Protein AF-A0A2N0NC02-F1 (afdb_monomer)

Radius of gyration: 24.4 Å; Cα contacts (8 Å, |Δi|>4): 23; chains: 1; bounding box: 43×38×71 Å

Sequence (77 aa):
MGDWKNPYRTLDKEYEVRQLQVFHNMMKKGYIYRQDKPVYWSPSSRTALAEAELEYRDDHQSNSVYVKLPVINSSKH

Secondary structure (DSSP, 8-state):
----SS---TTSHHHHHHHHHHHHHHHHTT----------EETTTTEE--GGG----TT------------S-----

InterPro domains:
  IPR002300 Aminoacyl-tRNA synthetase, class Ia [PF00133] (2-60)
  IPR014729 Rossmann-like alpha/beta/alpha sandwich fold [G3DSA:3.40.50.620] (1-77)
  IPR050081 Isoleucine--tRNA ligase [PTHR42765] (1-76)

Mean predicted aligned error: 6.34 Å

Structure (mmCIF, N/CA/C/O backbone):
data_AF-A0A2N0NC02-F1
#
_entry.id   AF-A0A2N0NC02-F1
#
loop_
_atom_site.group_PDB
_atom_site.id
_atom_site.type_symbol
_atom_site.label_atom_id
_atom_site.label_alt_id
_atom_site.label_comp_id
_atom_site.label_asym_id
_atom_site.label_entity_id
_atom_site.label_seq_id
_atom_site.pdbx_PDB_ins_code
_atom_site.Cartn_x
_atom_site.Cartn_y
_atom_site.Cartn_z
_atom_site.occupancy
_atom_site.B_iso_or_equiv
_atom_site.auth_seq_id
_atom_site.auth_comp_id
_atom_site.auth_asym_id
_atom_site.auth_atom_id
_atom_site.pdbx_PDB_model_num
ATOM 1 N N . MET A 1 1 ? 1.376 -17.162 -33.007 1.00 78.12 1 MET A N 1
ATOM 2 C CA . MET A 1 1 ? 2.581 -17.594 -32.262 1.00 78.12 1 MET A CA 1
ATOM 3 C C . MET A 1 1 ? 3.172 -16.361 -31.597 1.00 78.12 1 MET A C 1
ATOM 5 O O . MET A 1 1 ? 3.238 -15.340 -32.265 1.00 78.12 1 MET A O 1
ATOM 9 N N . GLY A 1 2 ? 3.500 -16.417 -30.303 1.00 87.00 2 GLY A N 1
ATOM 10 C CA . GLY A 1 2 ? 4.134 -15.296 -29.592 1.00 87.00 2 GLY A CA 1
ATOM 11 C C . GLY A 1 2 ? 5.639 -15.209 -29.864 1.00 87.00 2 GLY A C 1
ATOM 12 O O . GLY A 1 2 ? 6.255 -16.221 -30.208 1.00 87.00 2 GLY A O 1
ATOM 13 N N . ASP A 1 3 ? 6.223 -14.018 -29.706 1.00 89.94 3 ASP A N 1
ATOM 14 C CA . ASP A 1 3 ? 7.678 -13.825 -29.742 1.00 89.94 3 ASP A CA 1
ATOM 15 C C . ASP A 1 3 ? 8.291 -14.156 -28.376 1.00 89.94 3 ASP A C 1
ATOM 17 O O . ASP A 1 3 ? 8.443 -13.311 -27.497 1.00 89.94 3 ASP A O 1
ATOM 21 N N . TRP A 1 4 ? 8.621 -15.431 -28.194 1.00 90.94 4 TRP A N 1
ATOM 22 C CA . TRP A 1 4 ? 9.237 -15.937 -26.967 1.00 90.94 4 TRP A CA 1
ATOM 23 C C . TRP A 1 4 ? 10.739 -15.650 -26.874 1.00 90.94 4 TRP A C 1
ATOM 25 O O . TRP A 1 4 ? 11.330 -15.880 -25.822 1.00 90.94 4 TRP A O 1
ATOM 35 N N . LYS A 1 5 ? 11.372 -15.189 -27.963 1.00 93.06 5 LYS A N 1
ATOM 36 C CA . LYS A 1 5 ? 12.811 -14.890 -27.983 1.00 93.06 5 LYS A CA 1
ATOM 37 C C . LYS A 1 5 ? 13.102 -13.477 -27.495 1.00 93.06 5 LYS A C 1
ATOM 39 O O . LYS A 1 5 ? 14.171 -13.256 -26.936 1.00 93.06 5 LYS A O 1
ATOM 44 N N . ASN A 1 6 ? 12.162 -12.555 -27.684 1.00 91.25 6 ASN A N 1
ATOM 45 C CA . ASN A 1 6 ? 12.274 -11.181 -27.213 1.00 91.25 6 ASN A CA 1
ATOM 46 C C . ASN A 1 6 ? 10.994 -10.723 -26.481 1.00 91.25 6 ASN A C 1
ATOM 48 O O . ASN A 1 6 ? 10.277 -9.845 -26.969 1.00 91.25 6 ASN A O 1
ATOM 52 N N . PRO A 1 7 ? 10.659 -11.336 -25.328 1.00 93.31 7 PRO A N 1
ATOM 53 C CA . PRO A 1 7 ? 9.481 -10.948 -24.564 1.00 93.31 7 PRO A CA 1
ATOM 54 C C . PRO A 1 7 ? 9.695 -9.584 -23.901 1.00 93.31 7 PRO A C 1
ATOM 56 O O . PRO A 1 7 ? 10.789 -9.292 -23.423 1.00 93.31 7 PRO A O 1
ATOM 59 N N . TYR A 1 8 ? 8.637 -8.779 -23.784 1.00 92.31 8 TYR A N 1
ATOM 60 C CA . TYR A 1 8 ? 8.687 -7.620 -22.893 1.00 92.31 8 TYR A CA 1
ATOM 61 C C . TYR A 1 8 ? 8.675 -8.100 -21.437 1.00 92.31 8 TYR A C 1
ATOM 63 O O . TYR A 1 8 ? 7.904 -8.997 -21.081 1.00 92.31 8 TYR A O 1
ATOM 71 N N . ARG A 1 9 ? 9.502 -7.501 -20.577 1.00 95.62 9 ARG A N 1
ATOM 72 C CA . ARG A 1 9 ? 9.493 -7.787 -19.138 1.00 95.62 9 ARG A CA 1
ATOM 73 C C . ARG A 1 9 ? 9.338 -6.486 -18.373 1.00 95.62 9 ARG A C 1
ATOM 75 O O . ARG A 1 9 ? 9.952 -5.475 -18.693 1.00 95.62 9 ARG A O 1
ATOM 82 N N . THR A 1 10 ? 8.520 -6.514 -17.328 1.00 96.81 10 THR A N 1
ATOM 83 C CA . THR A 1 10 ? 8.246 -5.326 -16.506 1.00 96.81 10 THR A CA 1
ATOM 84 C C . THR A 1 10 ? 9.478 -4.812 -15.761 1.00 96.81 10 THR A C 1
ATOM 86 O O . THR A 1 10 ? 9.513 -3.643 -15.398 1.00 96.81 10 THR A O 1
ATOM 89 N N . LEU A 1 11 ? 10.481 -5.675 -15.571 1.00 97.12 11 LEU A N 1
ATOM 90 C CA . LEU A 1 11 ? 11.769 -5.364 -14.947 1.00 97.12 11 LEU A CA 1
ATOM 91 C C . LEU A 1 11 ? 12.845 -4.916 -15.953 1.00 97.12 11 LEU A C 1
ATOM 93 O O . LEU A 1 11 ? 13.973 -4.645 -15.548 1.00 97.12 11 LEU A O 1
ATOM 97 N N . ASP A 1 12 ? 12.544 -4.871 -17.255 1.00 97.62 12 ASP A N 1
ATOM 98 C CA . ASP A 1 12 ? 13.486 -4.325 -18.231 1.00 97.62 12 ASP A CA 1
ATOM 99 C C . ASP A 1 12 ? 13.546 -2.799 -18.088 1.00 97.62 12 ASP A C 1
ATOM 101 O O . ASP A 1 12 ? 12.528 -2.123 -17.899 1.00 97.62 12 ASP A O 1
ATOM 105 N N . LYS A 1 13 ? 14.746 -2.235 -18.237 1.00 97.62 13 LYS A N 1
ATOM 106 C CA . LYS A 1 13 ? 15.017 -0.809 -18.008 1.00 97.62 13 LYS A CA 1
ATOM 107 C C . LYS A 1 13 ? 14.098 0.102 -18.826 1.00 97.62 13 LYS A C 1
ATOM 109 O O . LYS A 1 13 ? 13.594 1.108 -18.328 1.00 97.62 13 LYS A O 1
ATOM 114 N N . GLU A 1 14 ? 13.865 -0.234 -20.090 1.00 96.94 14 GLU A N 1
ATOM 115 C CA . GLU A 1 14 ? 13.008 0.531 -20.995 1.00 96.94 14 GLU A CA 1
ATOM 116 C C . GLU A 1 14 ? 11.536 0.519 -20.560 1.00 96.94 14 GLU A C 1
ATOM 118 O O . GLU A 1 14 ? 10.795 1.444 -20.909 1.00 96.94 14 GLU A O 1
ATOM 123 N N . TYR A 1 15 ? 11.095 -0.509 -19.829 1.00 97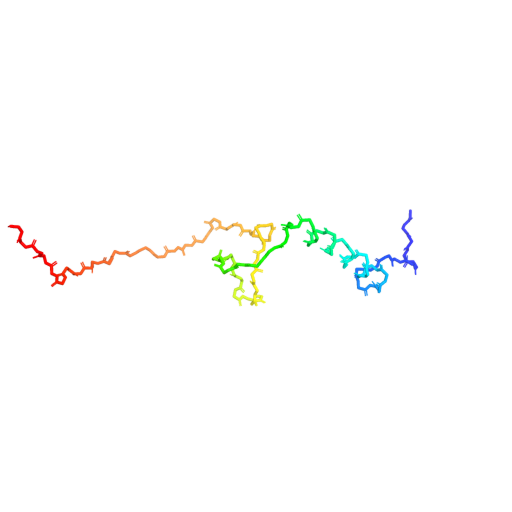.94 15 TYR A N 1
ATOM 124 C CA . TYR A 1 15 ? 9.745 -0.597 -19.278 1.00 97.94 15 TYR A CA 1
ATOM 125 C C . TYR A 1 15 ? 9.621 0.262 -18.015 1.00 97.94 15 TYR A C 1
ATOM 127 O O . TYR A 1 15 ? 8.722 1.102 -17.925 1.00 97.94 15 TYR A O 1
ATOM 135 N N . GLU A 1 16 ? 10.568 0.134 -17.082 1.00 98.25 16 GLU A N 1
ATOM 136 C CA . GLU A 1 16 ? 10.596 0.922 -15.843 1.00 98.25 16 GLU A CA 1
ATOM 137 C C . GLU A 1 16 ? 10.668 2.431 -16.120 1.00 98.25 16 GLU A C 1
ATOM 139 O O . GLU A 1 16 ? 9.943 3.217 -15.505 1.00 98.25 16 GLU A O 1
ATOM 144 N N . VAL A 1 17 ? 11.470 2.856 -17.107 1.00 98.25 17 VAL A N 1
ATOM 145 C CA . VAL A 1 17 ? 11.542 4.269 -17.525 1.00 98.25 17 VAL A CA 1
ATOM 146 C C . VAL A 1 17 ? 10.172 4.787 -17.971 1.00 98.25 17 VAL A C 1
ATOM 148 O O . VAL A 1 17 ? 9.783 5.894 -17.593 1.00 98.25 17 VAL A O 1
ATOM 151 N N . ARG A 1 18 ? 9.405 3.996 -18.733 1.00 98.12 18 ARG A N 1
ATOM 152 C CA . ARG A 1 18 ? 8.047 4.385 -19.154 1.00 98.12 18 ARG A CA 1
ATOM 153 C C . ARG A 1 18 ? 7.089 4.447 -17.968 1.00 98.12 18 ARG A C 1
ATOM 155 O O . ARG A 1 18 ? 6.302 5.388 -17.882 1.00 98.12 18 ARG A O 1
ATOM 162 N N . GLN A 1 19 ? 7.182 3.500 -17.033 1.00 98.25 19 GLN A N 1
ATOM 163 C CA . GLN A 1 19 ? 6.386 3.515 -15.803 1.00 98.25 19 GLN A CA 1
ATOM 164 C C . GLN A 1 19 ? 6.625 4.805 -14.999 1.00 98.25 19 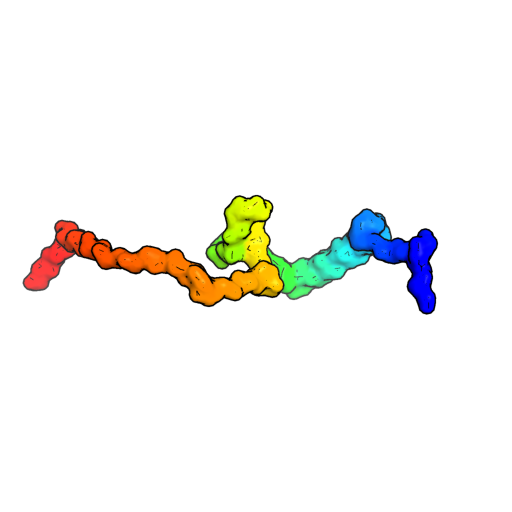GLN A C 1
ATOM 166 O O . GLN A 1 19 ? 5.670 5.471 -14.593 1.00 98.25 19 GLN A O 1
ATOM 171 N N . LEU A 1 20 ? 7.889 5.211 -14.835 1.00 98.25 20 LEU A N 1
ATOM 172 C CA . LEU A 1 20 ? 8.253 6.449 -14.138 1.00 98.25 20 LEU A CA 1
ATOM 173 C C . LEU A 1 20 ? 7.735 7.703 -14.854 1.00 98.25 20 LEU A C 1
ATOM 175 O O . LEU A 1 20 ? 7.276 8.637 -14.198 1.00 98.25 20 LEU A O 1
ATOM 179 N N . GLN A 1 21 ? 7.760 7.732 -16.189 1.00 98.38 21 GLN A N 1
ATOM 180 C CA . GLN A 1 21 ? 7.217 8.852 -16.966 1.00 98.38 21 GLN A CA 1
ATOM 181 C C . GLN A 1 21 ? 5.710 9.031 -16.744 1.00 98.38 21 GLN A C 1
ATOM 183 O O . GLN A 1 21 ? 5.244 10.158 -16.563 1.00 98.38 21 GLN A O 1
ATOM 188 N N . VAL A 1 22 ? 4.945 7.935 -16.720 1.00 98.31 22 VAL A N 1
ATOM 189 C CA . VAL A 1 22 ? 3.501 7.981 -16.441 1.00 98.31 22 VAL A CA 1
ATOM 190 C C . VAL A 1 22 ? 3.242 8.479 -15.019 1.00 98.31 22 VAL A C 1
ATOM 192 O O . VAL A 1 22 ? 2.457 9.413 -14.839 1.00 98.31 22 VAL A O 1
ATOM 195 N N . PHE A 1 23 ? 3.956 7.934 -14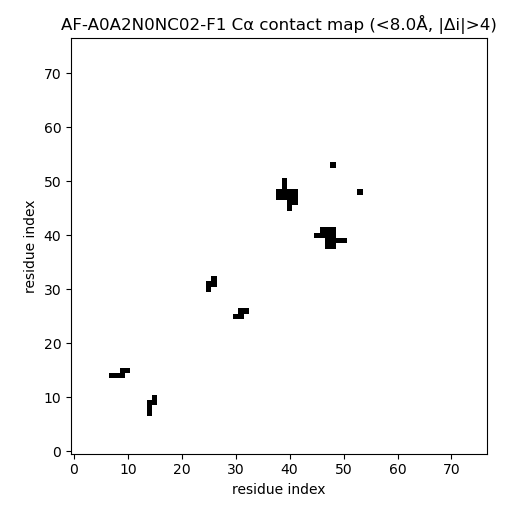.028 1.00 98.19 23 PHE A N 1
ATOM 196 C CA . PHE A 1 23 ? 3.859 8.374 -12.635 1.00 98.19 23 PHE A CA 1
ATOM 197 C C . PHE A 1 23 ? 4.164 9.873 -12.483 1.00 98.19 23 PHE A C 1
ATOM 199 O O . PHE A 1 23 ? 3.392 10.610 -11.871 1.00 98.19 23 PHE A O 1
ATOM 206 N N . HIS A 1 24 ? 5.243 10.357 -13.107 1.00 98.12 24 HIS A N 1
ATOM 207 C CA . HIS A 1 24 ? 5.629 11.772 -13.092 1.00 98.12 24 HIS A CA 1
ATOM 208 C C . HIS A 1 24 ? 4.551 12.683 -13.683 1.00 98.12 24 HIS A C 1
ATOM 210 O O . HIS A 1 24 ? 4.245 13.742 -13.134 1.00 98.12 24 HIS A O 1
ATOM 216 N N . ASN A 1 25 ? 3.930 12.264 -14.786 1.00 98.38 25 ASN A N 1
ATOM 217 C CA . ASN A 1 25 ? 2.845 13.018 -15.407 1.00 98.38 25 ASN A CA 1
ATOM 218 C C . ASN A 1 25 ? 1.601 13.080 -14.507 1.00 98.38 25 ASN A C 1
ATOM 220 O O . ASN A 1 25 ? 0.951 14.123 -14.443 1.00 98.38 25 ASN A O 1
ATOM 224 N N . MET A 1 26 ? 1.275 11.996 -13.796 1.00 98.50 26 MET A N 1
ATOM 225 C CA . MET A 1 26 ? 0.171 11.967 -12.828 1.00 98.50 26 MET 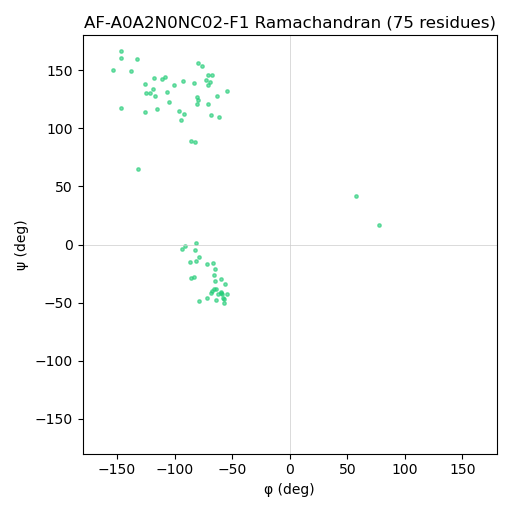A CA 1
ATOM 226 C C . MET A 1 26 ? 0.457 12.839 -11.601 1.00 98.50 26 MET A C 1
ATOM 228 O O . MET A 1 26 ? -0.418 13.591 -11.170 1.00 98.50 26 MET A O 1
ATOM 232 N N . MET A 1 27 ? 1.693 12.803 -11.092 1.00 97.75 27 MET A N 1
ATOM 233 C CA . MET A 1 27 ? 2.172 13.694 -10.029 1.00 97.75 27 MET A CA 1
ATOM 234 C C . MET A 1 27 ? 2.013 15.165 -10.426 1.00 97.75 27 MET A C 1
ATOM 236 O O . MET A 1 27 ? 1.407 15.938 -9.690 1.00 97.75 27 MET A O 1
ATOM 240 N N . LYS A 1 28 ? 2.484 15.555 -11.620 1.00 97.81 28 LYS A N 1
ATOM 241 C CA . LYS A 1 28 ? 2.362 16.935 -12.130 1.00 97.81 28 LYS A CA 1
ATOM 242 C C . LYS A 1 28 ? 0.918 17.421 -12.258 1.00 97.81 28 LYS A C 1
ATOM 244 O O . LYS A 1 28 ? 0.674 18.616 -12.139 1.00 97.81 28 LYS A O 1
ATOM 249 N N . LYS A 1 29 ? -0.026 16.513 -12.512 1.00 98.06 29 LYS A N 1
ATOM 250 C CA . LYS A 1 29 ? -1.464 16.814 -12.588 1.00 98.06 29 LYS A CA 1
ATOM 251 C C . LYS A 1 29 ? -2.150 16.873 -11.217 1.00 98.06 29 LYS A C 1
ATOM 253 O O . LYS A 1 29 ? -3.332 17.189 -11.164 1.00 98.06 29 LYS A O 1
ATOM 258 N N . GLY A 1 30 ? -1.441 16.566 -10.128 1.00 97.69 30 GLY A N 1
ATOM 259 C CA . GLY A 1 30 ? -1.989 16.570 -8.769 1.00 97.69 30 GLY A CA 1
ATOM 260 C C . GLY A 1 30 ? -2.846 15.347 -8.425 1.00 97.69 30 GLY A C 1
ATOM 261 O O . GLY A 1 30 ? -3.59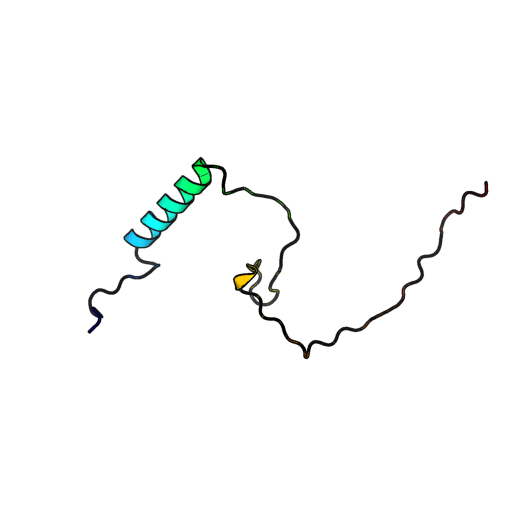5 15.390 -7.458 1.00 97.69 30 GLY A O 1
ATOM 262 N N . TYR A 1 31 ? -2.758 14.255 -9.195 1.00 98.12 31 TYR A N 1
ATOM 263 C CA . TYR A 1 31 ? -3.542 13.035 -8.937 1.00 98.12 31 TYR A CA 1
ATOM 264 C C . TYR A 1 31 ? -2.936 12.134 -7.857 1.00 98.12 31 TYR A C 1
ATOM 266 O O . TYR A 1 31 ? -3.597 11.220 -7.376 1.00 98.12 31 TYR A O 1
ATOM 274 N N . ILE A 1 32 ? -1.674 12.366 -7.496 1.00 97.38 32 ILE A N 1
ATOM 275 C CA . ILE A 1 32 ? -0.930 11.563 -6.528 1.00 97.38 32 ILE A CA 1
ATOM 276 C C . ILE A 1 32 ? -0.575 12.459 -5.344 1.00 97.38 32 ILE A C 1
ATOM 278 O O . ILE A 1 32 ? -0.011 13.538 -5.517 1.00 97.38 32 ILE A O 1
ATOM 282 N N . TYR A 1 33 ? -0.912 12.002 -4.142 1.00 95.94 33 TYR A N 1
ATOM 283 C CA . TYR A 1 33 ? -0.681 12.708 -2.885 1.00 95.94 33 TYR A CA 1
ATOM 284 C C . TYR A 1 33 ? -0.385 11.711 -1.758 1.00 95.94 33 TYR A C 1
ATOM 286 O O . TYR A 1 33 ? -0.595 10.507 -1.905 1.00 95.94 33 TYR A O 1
ATOM 294 N N . ARG A 1 34 ? 0.119 12.215 -0.627 1.00 96.75 34 ARG A N 1
ATOM 295 C CA . ARG A 1 34 ? 0.448 11.416 0.560 1.00 96.75 34 ARG A CA 1
ATOM 296 C C . ARG A 1 34 ? -0.389 11.873 1.748 1.00 96.75 34 ARG A C 1
ATOM 298 O O . ARG A 1 34 ? -0.484 13.069 2.002 1.00 96.75 34 ARG A O 1
ATOM 305 N N . GLN A 1 35 ? -0.958 10.917 2.476 1.00 96.19 35 GLN A N 1
ATOM 306 C CA . GLN A 1 35 ? -1.773 11.163 3.661 1.00 96.19 35 GLN A CA 1
ATOM 307 C C . GLN A 1 35 ? -1.725 9.951 4.599 1.00 96.19 35 GLN A C 1
ATOM 309 O O . GLN A 1 35 ? -1.628 8.816 4.131 1.00 96.19 35 GLN A O 1
ATOM 314 N N . ASP A 1 36 ? -1.862 10.192 5.902 1.00 96.94 36 ASP A N 1
ATOM 315 C CA . ASP A 1 36 ? -2.019 9.142 6.910 1.00 96.94 36 ASP A CA 1
ATOM 316 C C . ASP A 1 36 ? -3.499 8.754 7.025 1.00 96.94 36 ASP A C 1
ATOM 318 O O . ASP A 1 36 ? -4.274 9.342 7.781 1.00 96.94 36 ASP A O 1
ATOM 322 N N . LYS A 1 37 ? -3.915 7.784 6.209 1.00 94.19 37 LYS A N 1
ATOM 323 C CA . LYS A 1 37 ? -5.275 7.232 6.201 1.00 94.19 37 LYS A CA 1
ATOM 324 C C . LYS A 1 37 ? -5.237 5.794 6.735 1.00 94.19 37 LYS A C 1
ATOM 326 O O . LYS A 1 37 ? -4.306 5.067 6.392 1.00 94.19 37 LYS A O 1
ATOM 331 N N . PRO A 1 38 ? -6.235 5.342 7.514 1.00 96.88 38 PRO A N 1
ATOM 332 C CA . PRO A 1 38 ? -6.435 3.915 7.739 1.00 96.88 38 PRO A CA 1
ATOM 333 C C . PRO A 1 38 ? -6.558 3.174 6.399 1.00 96.88 38 PRO A C 1
ATOM 335 O O . PRO A 1 38 ? -7.302 3.604 5.514 1.00 96.88 38 PRO A O 1
ATOM 338 N N . VAL A 1 39 ? -5.823 2.075 6.246 1.00 96.50 39 VAL A N 1
ATOM 339 C CA . VAL A 1 39 ? -5.787 1.251 5.028 1.00 96.50 39 VAL A CA 1
ATOM 340 C C . VAL A 1 39 ? -5.928 -0.222 5.384 1.00 96.50 39 VAL A C 1
ATOM 342 O O . VAL A 1 39 ? -5.639 -0.626 6.513 1.00 96.50 39 VAL A O 1
ATOM 345 N N . TYR A 1 40 ? -6.330 -1.035 4.410 1.00 96.69 40 TYR A N 1
ATOM 346 C CA . TYR A 1 40 ? -6.210 -2.481 4.529 1.00 96.69 40 TYR A CA 1
ATOM 347 C C . TYR A 1 40 ? -4.733 -2.855 4.636 1.00 96.69 40 TYR A C 1
ATOM 349 O O . TYR A 1 40 ? -3.917 -2.433 3.819 1.00 96.69 40 TYR A O 1
ATOM 357 N N . TRP A 1 41 ? -4.386 -3.627 5.662 1.00 97.19 41 TRP A N 1
ATOM 358 C CA . TRP A 1 41 ? -3.019 -4.054 5.929 1.00 97.19 41 TRP A CA 1
ATOM 359 C C . TRP A 1 41 ? -2.947 -5.571 5.929 1.00 97.19 41 TRP A C 1
ATOM 361 O O . TRP A 1 41 ? -3.727 -6.221 6.623 1.00 97.19 41 TRP A O 1
ATOM 371 N N . SER A 1 42 ? -1.993 -6.129 5.187 1.00 97.12 42 SER A N 1
ATOM 372 C CA . SER A 1 42 ? -1.687 -7.555 5.226 1.00 97.12 42 SER A CA 1
ATOM 373 C C . SER A 1 42 ? -0.583 -7.822 6.251 1.00 97.12 42 SER A C 1
ATOM 375 O O . SER A 1 42 ? 0.568 -7.440 6.014 1.00 97.12 42 SER A O 1
ATOM 377 N N . PRO A 1 43 ? -0.865 -8.513 7.373 1.00 95.62 43 PRO A N 1
ATOM 378 C CA . PRO A 1 43 ? 0.179 -8.892 8.321 1.00 95.62 43 PRO A CA 1
ATOM 379 C C . PRO A 1 43 ? 1.190 -9.876 7.722 1.00 95.62 43 PRO A C 1
ATOM 381 O O . PRO A 1 43 ? 2.364 -9.833 8.081 1.00 95.62 43 PRO A O 1
ATOM 384 N N . SER A 1 44 ? 0.759 -10.735 6.790 1.00 97.00 44 SER A N 1
ATOM 385 C CA . SER A 1 44 ? 1.626 -11.723 6.138 1.00 97.00 44 SER A CA 1
ATOM 386 C C . SER A 1 44 ? 2.610 -11.073 5.167 1.00 97.00 44 SER A C 1
ATOM 388 O O . SER A 1 44 ? 3.802 -11.372 5.205 1.00 97.00 44 SER A O 1
ATOM 390 N N . SER A 1 45 ? 2.132 -10.148 4.331 1.00 96.06 45 SER A N 1
ATOM 391 C CA . SER A 1 45 ? 2.966 -9.457 3.338 1.00 96.06 45 SER A CA 1
ATOM 392 C C . SER A 1 45 ? 3.669 -8.223 3.907 1.00 96.06 45 SER A C 1
ATOM 394 O O . SER A 1 45 ? 4.620 -7.731 3.307 1.00 96.06 45 SER A O 1
ATOM 396 N N . ARG A 1 46 ? 3.236 -7.742 5.081 1.00 96.69 46 ARG A N 1
ATOM 397 C CA . ARG A 1 46 ? 3.758 -6.549 5.769 1.00 96.69 46 ARG A CA 1
ATOM 398 C C . ARG A 1 46 ? 3.670 -5.286 4.904 1.00 96.69 46 ARG A C 1
ATOM 400 O O . ARG A 1 46 ? 4.598 -4.481 4.876 1.00 96.69 46 ARG A O 1
ATOM 407 N N . THR A 1 47 ? 2.549 -5.127 4.203 1.00 97.06 47 THR A N 1
ATOM 408 C CA . THR A 1 47 ? 2.264 -3.968 3.348 1.00 97.06 47 THR A CA 1
ATOM 409 C C . THR A 1 47 ? 0.775 -3.628 3.349 1.00 97.06 47 THR A C 1
ATOM 411 O O . THR A 1 47 ? -0.071 -4.464 3.688 1.00 97.06 47 THR A O 1
ATOM 414 N N . ALA A 1 48 ? 0.468 -2.394 2.953 1.00 96.12 48 ALA A N 1
ATOM 415 C CA . ALA A 1 48 ? -0.885 -1.980 2.625 1.00 96.12 48 ALA A CA 1
ATOM 416 C C . ALA A 1 48 ? -1.363 -2.697 1.353 1.00 96.12 48 ALA A C 1
ATOM 418 O O . ALA A 1 48 ? -0.551 -2.948 0.461 1.00 96.12 48 ALA A O 1
ATOM 419 N N . LEU A 1 49 ? -2.659 -3.000 1.293 1.00 96.50 49 LEU A N 1
ATOM 420 C CA . LEU A 1 49 ? -3.317 -3.632 0.151 1.00 96.50 49 LEU A CA 1
ATOM 421 C C . LEU A 1 49 ? -4.218 -2.640 -0.585 1.00 96.50 49 LEU A C 1
ATOM 423 O O . LEU A 1 49 ? -4.881 -1.804 0.039 1.00 96.50 49 LEU A O 1
ATOM 427 N N . ALA A 1 50 ? -4.280 -2.772 -1.907 1.00 95.50 50 ALA A N 1
ATOM 428 C CA . ALA A 1 50 ? -5.330 -2.144 -2.699 1.00 95.50 50 ALA A CA 1
ATOM 429 C C . ALA A 1 50 ? -6.649 -2.922 -2.544 1.00 95.50 50 ALA A C 1
ATOM 431 O O . ALA A 1 50 ? -6.640 -4.129 -2.328 1.00 95.50 50 ALA A O 1
ATOM 432 N N . GLU A 1 51 ? -7.797 -2.259 -2.714 1.00 93.19 51 GLU A N 1
ATOM 433 C CA . GLU A 1 51 ? -9.110 -2.933 -2.660 1.00 93.19 51 GLU A CA 1
ATOM 434 C C . GLU A 1 51 ? -9.217 -4.084 -3.671 1.00 93.19 51 GLU A C 1
ATOM 436 O O . GLU A 1 51 ? -9.816 -5.111 -3.377 1.00 93.19 51 GLU A O 1
ATOM 441 N N . ALA A 1 52 ? -8.572 -3.939 -4.833 1.00 95.56 52 ALA A N 1
ATOM 442 C CA . ALA A 1 52 ? -8.519 -4.970 -5.866 1.00 95.56 52 ALA A CA 1
ATOM 443 C C . ALA A 1 52 ? -7.728 -6.231 -5.460 1.00 95.56 52 ALA A C 1
ATOM 445 O O . ALA A 1 52 ? -7.845 -7.249 -6.132 1.00 95.56 52 ALA A O 1
ATOM 446 N N . GLU A 1 53 ? -6.920 -6.171 -4.398 1.00 95.31 53 GLU A N 1
ATOM 447 C CA . GLU A 1 53 ? -6.169 -7.317 -3.862 1.00 95.31 53 GLU A CA 1
ATOM 448 C C . GLU A 1 53 ? -6.933 -8.042 -2.741 1.00 95.31 53 GLU A C 1
ATOM 450 O O . GLU A 1 53 ? -6.445 -9.039 -2.210 1.00 95.31 53 GLU A O 1
ATOM 455 N N . LEU A 1 54 ? -8.104 -7.535 -2.334 1.00 93.56 54 LEU A N 1
ATOM 456 C CA . LEU A 1 54 ? -8.905 -8.137 -1.274 1.00 93.56 54 LEU A CA 1
ATOM 457 C C . LEU A 1 54 ? -9.768 -9.279 -1.803 1.00 93.56 54 LEU A C 1
ATOM 459 O O . LEU A 1 54 ? -10.446 -9.159 -2.821 1.00 93.56 54 LEU A O 1
ATOM 463 N N . GLU A 1 55 ? -9.831 -10.346 -1.016 1.00 93.69 55 GLU A N 1
ATOM 464 C CA . GLU A 1 55 ? -10.767 -11.448 -1.197 1.00 93.69 55 GLU A CA 1
ATOM 465 C C . GLU A 1 55 ? -11.555 -11.640 0.102 1.00 93.69 55 GLU A C 1
ATOM 467 O O . GLU A 1 55 ? -10.978 -11.701 1.193 1.00 93.69 55 GLU A O 1
ATOM 472 N N . TYR A 1 56 ? -12.883 -11.715 -0.001 1.00 93.12 56 TYR A N 1
ATOM 473 C CA . TYR A 1 56 ? -13.761 -11.921 1.149 1.00 93.12 56 TYR A CA 1
ATOM 474 C C . TYR A 1 56 ? -14.038 -13.405 1.359 1.00 93.12 56 TYR A C 1
ATOM 476 O O . TYR A 1 56 ? -14.225 -14.166 0.412 1.00 93.12 56 TYR A O 1
ATOM 484 N N . ARG A 1 57 ? -14.075 -13.803 2.629 1.00 93.44 57 ARG A N 1
ATOM 485 C CA . ARG A 1 57 ? -14.300 -15.177 3.061 1.00 93.44 57 ARG A CA 1
ATOM 486 C C . ARG A 1 57 ? -15.467 -15.234 4.035 1.00 93.44 57 ARG A C 1
ATOM 488 O O . ARG A 1 57 ? -15.361 -14.727 5.150 1.00 93.44 57 ARG A O 1
ATOM 495 N N . ASP A 1 58 ? -16.552 -15.878 3.618 1.00 93.88 58 ASP A N 1
ATOM 496 C CA . ASP A 1 58 ? -17.786 -15.980 4.409 1.00 93.88 58 ASP A CA 1
ATOM 497 C C . ASP A 1 58 ? -17.654 -16.920 5.618 1.00 93.88 58 ASP A C 1
ATOM 499 O O . ASP A 1 58 ? -18.455 -16.866 6.547 1.00 93.88 58 ASP A O 1
ATOM 503 N N . ASP A 1 59 ? -16.630 -17.778 5.633 1.00 95.19 59 ASP A N 1
ATOM 504 C CA . ASP A 1 59 ? -16.350 -18.711 6.727 1.00 95.19 59 ASP A CA 1
ATOM 505 C C . ASP A 1 59 ? -15.603 -18.065 7.909 1.00 95.19 59 ASP A C 1
ATOM 507 O O . ASP A 1 59 ? -15.306 -18.737 8.900 1.00 95.19 59 ASP A O 1
ATOM 511 N N . HIS A 1 60 ? -15.308 -16.762 7.839 1.00 93.06 60 HIS A N 1
ATOM 512 C CA . HIS A 1 60 ? -14.656 -16.043 8.926 1.00 93.06 60 HIS A CA 1
ATOM 513 C C . HIS A 1 60 ? -15.595 -15.859 10.128 1.00 93.06 60 HIS A C 1
ATOM 515 O O . HIS A 1 60 ? -16.633 -15.206 10.039 1.00 93.06 60 HIS A O 1
ATOM 521 N N . GLN A 1 61 ? -15.191 -16.379 11.289 1.00 95.94 61 GLN A N 1
ATOM 522 C CA . GLN A 1 61 ? -15.906 -16.197 12.552 1.00 95.94 61 GLN A CA 1
ATOM 523 C C . GLN A 1 61 ? -15.151 -15.227 13.463 1.00 95.94 61 GLN A C 1
ATOM 525 O O . GLN A 1 61 ? -13.953 -15.385 13.703 1.00 95.94 61 GLN A O 1
ATOM 530 N N . SER A 1 62 ? -15.864 -14.240 14.005 1.00 95.19 62 SER A N 1
ATOM 531 C CA . SER A 1 62 ? -15.335 -13.284 14.981 1.00 95.19 62 SER A CA 1
ATOM 532 C C . SER A 1 62 ? -16.086 -13.393 16.307 1.00 95.19 62 SER A C 1
ATOM 534 O O . SER A 1 62 ? -17.305 -13.561 16.335 1.00 95.19 62 SER A O 1
ATOM 536 N N . ASN A 1 63 ? -15.369 -13.236 17.419 1.00 96.94 63 ASN A N 1
ATOM 537 C CA . ASN A 1 63 ? -15.977 -13.181 18.747 1.00 96.94 63 ASN A CA 1
ATOM 538 C C . ASN A 1 63 ? -16.536 -11.774 19.013 1.00 96.94 63 ASN A C 1
ATOM 540 O O . ASN A 1 63 ? -15.803 -10.792 18.916 1.00 96.94 63 ASN A O 1
ATOM 544 N N . SER A 1 64 ? -17.811 -11.680 19.393 1.00 96.94 64 SER A N 1
ATOM 545 C CA . SER A 1 64 ? -18.450 -10.427 19.819 1.00 96.94 64 SER A CA 1
ATOM 546 C C . SER A 1 64 ? -18.532 -10.358 21.345 1.00 96.94 64 SER A C 1
ATOM 548 O O . SER A 1 64 ? -18.859 -11.351 21.995 1.00 96.94 64 SER A O 1
ATOM 550 N N . VAL A 1 65 ? -18.232 -9.194 21.928 1.00 96.69 65 VAL A N 1
ATOM 551 C CA . VAL A 1 65 ? -18.234 -8.972 23.383 1.00 96.69 65 VAL A CA 1
ATOM 552 C C . VAL A 1 65 ? -18.859 -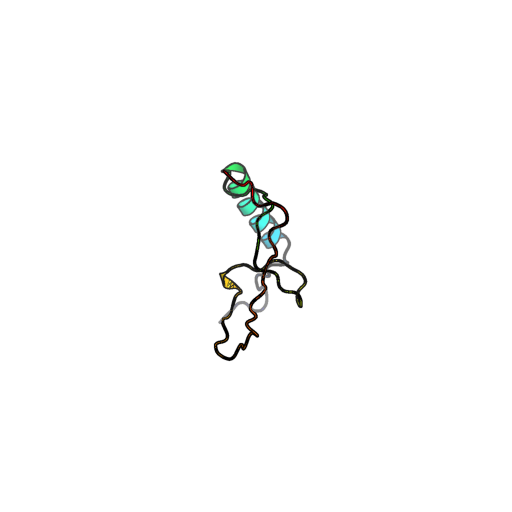7.622 23.739 1.00 96.69 65 VAL A C 1
ATOM 554 O O . VAL A 1 65 ? -18.737 -6.653 22.993 1.00 96.69 65 VAL A O 1
ATOM 557 N N . TYR A 1 66 ? -19.494 -7.543 24.911 1.00 96.31 66 TYR A N 1
ATOM 558 C CA . TYR A 1 66 ? -20.058 -6.306 25.460 1.00 96.31 66 TYR A CA 1
ATOM 559 C C . TYR A 1 66 ? -19.169 -5.774 26.587 1.00 96.31 66 TYR A C 1
ATOM 561 O O . TYR A 1 66 ? -18.955 -6.461 27.585 1.00 96.31 66 TYR A O 1
ATOM 569 N N . VAL A 1 67 ? -18.685 -4.536 26.456 1.00 96.25 67 VAL A N 1
ATOM 570 C CA . VAL A 1 67 ? -17.814 -3.889 27.451 1.00 96.25 67 VAL A CA 1
ATOM 571 C C . VAL A 1 67 ? -18.537 -2.688 28.062 1.00 96.25 67 VAL A C 1
ATOM 573 O O . VAL A 1 67 ? -18.863 -1.730 27.365 1.00 96.25 67 VAL A O 1
ATOM 576 N N . LYS A 1 68 ? -18.802 -2.732 29.376 1.00 94.81 68 LYS A N 1
ATOM 577 C CA . LYS A 1 68 ? -19.371 -1.596 30.119 1.00 94.81 68 LYS A CA 1
ATOM 578 C C . LYS A 1 68 ? -18.264 -0.589 30.432 1.00 94.81 68 LYS A C 1
ATOM 580 O O . LYS A 1 68 ? -17.283 -0.948 31.077 1.00 94.81 68 LYS A O 1
ATOM 585 N N . LEU A 1 69 ? -18.447 0.666 30.028 1.00 94.88 69 LEU A N 1
ATOM 586 C CA . LEU A 1 69 ? -17.564 1.771 30.402 1.00 94.88 69 L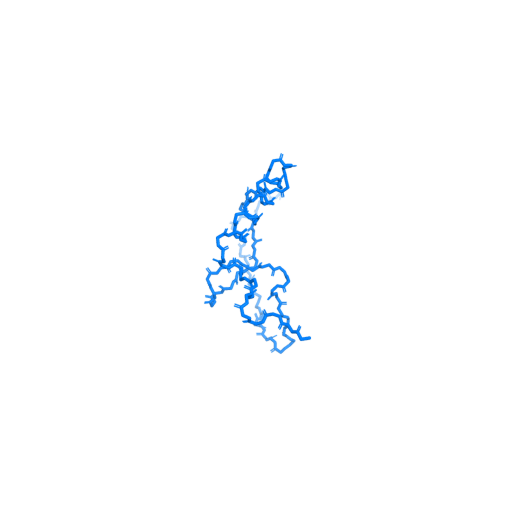EU A CA 1
ATOM 587 C C . LEU A 1 69 ? -18.164 2.513 31.611 1.00 94.88 69 LEU A C 1
ATOM 589 O O . LEU A 1 69 ? -19.260 3.063 31.486 1.00 94.88 69 LEU A O 1
ATOM 593 N N . PRO A 1 70 ? -17.511 2.508 32.789 1.00 90.56 70 PRO A N 1
ATOM 594 C CA . PRO A 1 70 ? -18.008 3.223 33.959 1.00 90.56 70 PRO A CA 1
ATOM 595 C C . PRO A 1 70 ? -17.902 4.741 33.759 1.00 90.56 70 PRO A C 1
ATOM 597 O O . PRO A 1 70 ? -16.906 5.250 33.247 1.00 90.56 70 PRO A O 1
ATOM 600 N N . VAL A 1 71 ? -18.923 5.477 34.194 1.00 91.81 71 VAL A N 1
ATOM 601 C CA . VAL A 1 71 ? -18.928 6.945 34.153 1.00 91.81 71 VAL A CA 1
ATOM 602 C C . VAL A 1 71 ? -18.122 7.478 35.340 1.00 91.81 71 VAL A C 1
ATOM 604 O O . VAL A 1 71 ? -18.460 7.194 36.485 1.00 91.81 71 VAL A O 1
ATOM 607 N N . ILE A 1 72 ? -17.065 8.250 35.070 1.00 90.06 72 ILE A N 1
ATOM 608 C CA . ILE A 1 72 ? -16.152 8.771 36.108 1.00 90.06 72 ILE A CA 1
ATOM 609 C C . ILE A 1 72 ? -16.707 10.050 36.760 1.00 90.06 72 ILE A C 1
ATOM 611 O O . ILE A 1 72 ? -16.447 10.298 37.930 1.00 90.06 72 ILE A O 1
ATOM 615 N N . ASN A 1 73 ? -17.521 10.829 36.038 1.00 80.94 73 ASN A N 1
ATOM 616 C CA . ASN A 1 73 ? -18.236 11.993 36.563 1.00 80.94 73 ASN A CA 1
ATOM 617 C C . ASN A 1 73 ? -19.590 12.146 35.864 1.00 80.94 73 ASN A C 1
ATOM 619 O O . ASN A 1 73 ? -19.643 12.408 34.664 1.00 80.94 73 ASN A O 1
ATOM 623 N N . SER A 1 74 ? -20.686 12.044 36.615 1.00 71.50 74 SER A N 1
ATOM 624 C CA . SER A 1 74 ? -21.977 12.581 36.184 1.00 71.50 74 SER A CA 1
ATOM 625 C C . SER A 1 74 ? -22.105 13.983 36.772 1.00 71.50 74 SER A C 1
ATOM 627 O O . SER A 1 74 ? -22.284 14.120 37.984 1.00 71.50 74 SER A O 1
ATOM 629 N N . SER A 1 75 ? -21.993 15.031 35.954 1.00 68.12 75 SER A N 1
ATOM 630 C CA . SER A 1 75 ? -22.445 16.351 36.397 1.00 68.12 75 SER A CA 1
ATOM 631 C C . SER A 1 75 ? -23.943 16.232 36.685 1.00 68.12 75 SER A C 1
ATOM 633 O O . SER A 1 75 ? -24.734 15.973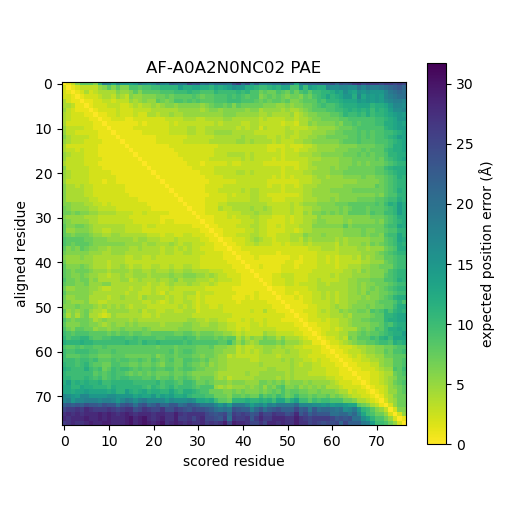 35.779 1.00 68.12 75 SER A O 1
ATOM 635 N N . LYS A 1 76 ? -24.315 16.302 37.967 1.00 61.66 76 LYS A N 1
ATOM 636 C CA . LYS A 1 76 ? -25.702 16.531 38.361 1.00 61.66 76 LYS A CA 1
ATOM 637 C C . LYS A 1 76 ? -26.014 17.966 37.952 1.00 61.66 76 LYS A C 1
ATOM 639 O O . LYS A 1 76 ? -25.421 18.887 38.512 1.00 61.66 76 LYS A O 1
ATOM 644 N N . HIS A 1 77 ? -26.876 18.123 36.954 1.00 50.69 77 HIS A N 1
ATOM 645 C CA . HIS A 1 77 ? -27.727 19.306 36.904 1.00 50.69 77 HIS A CA 1
ATOM 646 C C . HIS A 1 77 ? -28.597 19.353 38.162 1.00 50.69 77 HIS A C 1
ATOM 648 O O . HIS A 1 77 ? -28.977 18.260 38.652 1.00 50.69 77 HIS A O 1
#

Foldseek 3Di:
DDDPVDDDDCPDPVNVVVVVVVVVVCVVVVVDDDDPDDADADPVVRDGDDPVPDDDDPPDDDDDDDDDDDDPDDPDD

Organism: NCBI:txid588596

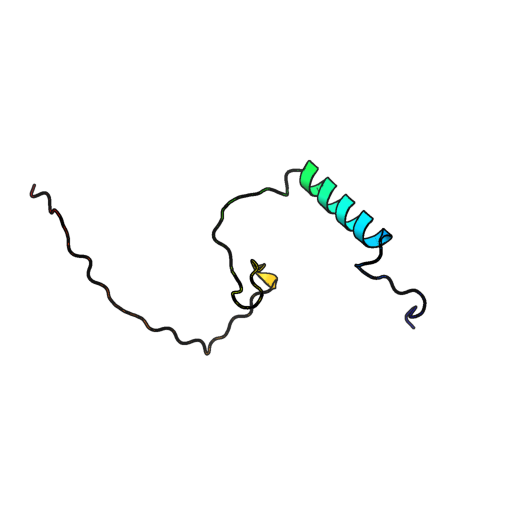pLDDT: mean 93.61, std 8.18, range [50.69, 98.5]

Solvent-accessible surface area (backbone atoms only — not comparable to full-atom values): 5592 Å² total; per-residue (Å²): 136,82,66,80,88,73,62,90,50,78,86,38,69,78,43,45,54,52,53,51,52,53,52,51,54,39,44,76,72,64,77,58,84,88,78,98,65,96,69,54,68,38,83,89,77,71,42,74,53,58,79,91,74,64,81,89,65,90,85,70,83,80,91,85,84,88,82,88,79,82,82,90,73,79,84,78,127